Protein AF-A0A4R3XW93-F1 (afdb_monomer)

Structure (mmCIF, N/CA/C/O backbone):
data_AF-A0A4R3XW93-F1
#
_entry.id   AF-A0A4R3XW93-F1
#
loop_
_atom_site.group_PDB
_atom_site.id
_atom_site.type_symbol
_atom_site.label_atom_id
_atom_site.label_alt_id
_atom_site.label_comp_id
_atom_site.label_asym_id
_atom_site.label_entity_id
_atom_site.label_seq_id
_atom_site.pdbx_PDB_ins_code
_atom_site.Cartn_x
_atom_site.Cartn_y
_atom_site.Cartn_z
_atom_site.occupancy
_atom_site.B_iso_or_equiv
_atom_site.auth_seq_id
_atom_site.auth_comp_id
_atom_site.auth_asym_id
_atom_site.auth_atom_id
_atom_site.pdbx_PDB_model_num
ATOM 1 N N . MET A 1 1 ? 10.108 0.809 -18.407 1.00 70.88 1 MET A N 1
ATOM 2 C CA . MET A 1 1 ? 8.785 1.363 -18.782 1.00 70.88 1 MET A CA 1
ATOM 3 C C . MET A 1 1 ? 7.636 0.627 -18.096 1.00 70.88 1 MET A C 1
ATOM 5 O O . MET A 1 1 ? 7.015 1.240 -17.245 1.00 70.88 1 MET A O 1
ATOM 9 N N . VAL A 1 2 ? 7.362 -0.662 -18.368 1.00 86.00 2 VAL A N 1
ATOM 10 C CA . VAL A 1 2 ? 6.250 -1.381 -17.688 1.00 86.00 2 VAL A CA 1
ATOM 11 C C . VAL A 1 2 ? 6.511 -1.584 -16.188 1.0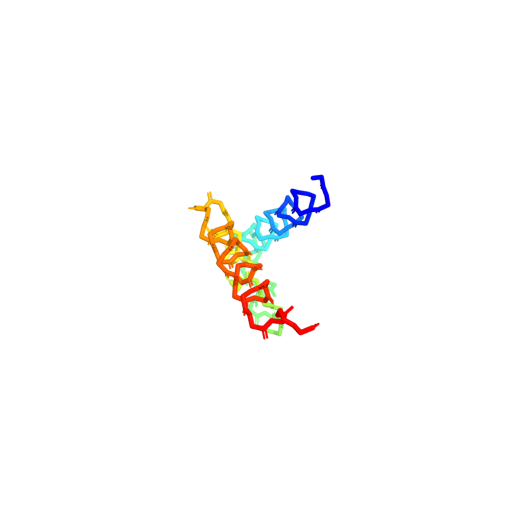0 86.00 2 VAL A C 1
ATOM 13 O O . VAL A 1 2 ? 5.637 -1.317 -15.374 1.00 86.00 2 VAL A O 1
ATOM 16 N N . GLN A 1 3 ? 7.725 -1.993 -15.805 1.00 81.44 3 GLN A N 1
ATOM 17 C CA . GLN A 1 3 ? 8.082 -2.190 -14.391 1.00 81.44 3 GLN A CA 1
ATOM 18 C C . GLN A 1 3 ? 8.004 -0.896 -13.580 1.00 81.44 3 GLN A C 1
ATOM 20 O O . GLN A 1 3 ? 7.448 -0.898 -12.489 1.00 81.44 3 GLN A O 1
ATOM 25 N N . ASP A 1 4 ? 8.509 0.209 -14.130 1.00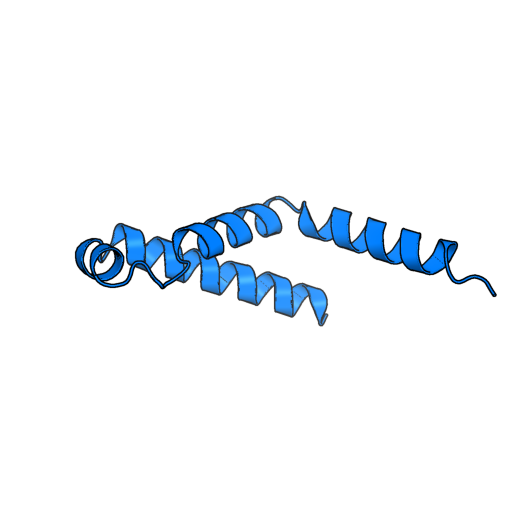 86.19 4 ASP A N 1
ATOM 26 C CA . ASP A 1 4 ? 8.471 1.513 -13.461 1.00 86.19 4 ASP A CA 1
ATOM 27 C C . ASP A 1 4 ? 7.024 1.982 -13.242 1.00 86.19 4 ASP A C 1
ATOM 29 O O . ASP A 1 4 ? 6.696 2.504 -12.180 1.00 86.19 4 ASP A O 1
ATOM 33 N N . ALA A 1 5 ? 6.131 1.726 -14.207 1.00 91.56 5 ALA A N 1
ATOM 34 C CA . ALA A 1 5 ? 4.705 2.018 -14.069 1.00 91.56 5 ALA A CA 1
ATOM 35 C C . ALA A 1 5 ? 4.035 1.163 -12.977 1.00 91.56 5 ALA A C 1
ATOM 37 O O . ALA A 1 5 ? 3.251 1.679 -12.182 1.00 91.56 5 ALA A O 1
ATOM 38 N N . VAL A 1 6 ? 4.370 -0.130 -12.892 1.00 91.00 6 VAL A N 1
ATOM 39 C CA . VAL A 1 6 ? 3.869 -1.016 -11.826 1.00 91.00 6 VAL A CA 1
ATOM 40 C C . VAL A 1 6 ? 4.372 -0.560 -10.455 1.00 91.00 6 VAL A C 1
ATOM 42 O O . VAL A 1 6 ? 3.580 -0.471 -9.519 1.00 91.00 6 VAL A O 1
ATOM 45 N N . ILE A 1 7 ? 5.658 -0.215 -10.339 1.00 90.75 7 ILE A N 1
ATOM 46 C CA . ILE A 1 7 ? 6.247 0.314 -9.101 1.00 90.75 7 ILE A CA 1
ATOM 47 C C . ILE A 1 7 ? 5.521 1.590 -8.673 1.00 90.75 7 ILE A C 1
ATOM 49 O O . ILE A 1 7 ? 5.111 1.700 -7.519 1.00 90.75 7 ILE A O 1
ATOM 53 N N . ARG A 1 8 ? 5.273 2.511 -9.609 1.00 92.94 8 ARG A N 1
ATOM 54 C CA . ARG A 1 8 ? 4.554 3.754 -9.319 1.00 92.94 8 ARG A CA 1
ATOM 55 C C . ARG A 1 8 ? 3.131 3.507 -8.813 1.00 92.94 8 ARG A C 1
ATOM 57 O O . ARG A 1 8 ? 2.681 4.197 -7.903 1.00 92.94 8 ARG A O 1
ATOM 64 N N . ASN A 1 9 ? 2.429 2.518 -9.361 1.00 95.38 9 ASN A N 1
ATOM 65 C CA . ASN A 1 9 ? 1.094 2.154 -8.882 1.00 95.38 9 ASN A CA 1
ATOM 66 C C . ASN A 1 9 ? 1.128 1.599 -7.452 1.00 95.38 9 ASN A C 1
ATOM 68 O O . ASN A 1 9 ? 0.270 1.956 -6.649 1.00 95.38 9 ASN A O 1
ATOM 72 N N . ILE A 1 10 ? 2.129 0.779 -7.114 1.00 95.06 10 ILE A N 1
ATOM 73 C CA . ILE A 1 10 ? 2.313 0.271 -5.744 1.00 95.06 10 ILE A CA 1
ATOM 74 C C . ILE A 1 10 ? 2.541 1.431 -4.772 1.00 95.06 10 ILE A C 1
ATOM 76 O O . ILE A 1 10 ? 1.945 1.451 -3.697 1.00 95.06 10 ILE A O 1
ATOM 80 N N . GLU A 1 11 ? 3.349 2.422 -5.157 1.00 94.69 11 GLU A N 1
ATOM 81 C CA . GLU A 1 11 ? 3.562 3.613 -4.334 1.00 94.69 11 GLU A CA 1
ATOM 82 C C . GLU A 1 11 ? 2.264 4.382 -4.078 1.00 94.69 11 GLU A C 1
ATOM 84 O O . GLU A 1 11 ? 1.977 4.729 -2.937 1.00 94.69 11 GLU A O 1
ATOM 89 N N . ILE A 1 12 ? 1.469 4.630 -5.124 1.00 96.88 12 ILE A N 1
ATOM 90 C CA . ILE A 1 12 ? 0.204 5.371 -5.011 1.00 96.88 12 ILE A CA 1
ATOM 91 C C . ILE A 1 12 ? -0.783 4.626 -4.108 1.00 96.88 12 ILE A C 1
ATOM 93 O O . ILE A 1 12 ? -1.381 5.235 -3.223 1.00 96.88 12 ILE A O 1
ATOM 97 N N . ILE A 1 13 ? -0.943 3.315 -4.309 1.00 97.31 13 ILE A N 1
ATOM 98 C CA . ILE A 1 13 ? -1.884 2.499 -3.533 1.00 97.31 13 ILE A CA 1
ATOM 99 C C . ILE A 1 13 ? -1.461 2.429 -2.065 1.00 97.31 13 ILE A C 1
ATOM 101 O O . ILE A 1 13 ? -2.303 2.587 -1.180 1.00 97.31 13 ILE A O 1
ATOM 105 N N . GLY A 1 14 ? -0.173 2.214 -1.786 1.00 97.31 14 GLY A N 1
ATOM 106 C CA . GLY A 1 14 ? 0.304 2.143 -0.407 1.00 97.31 14 GLY A CA 1
ATOM 107 C C . GLY A 1 14 ? 0.213 3.483 0.320 1.00 97.31 14 GLY A C 1
ATOM 108 O O . GLY A 1 14 ? -0.153 3.508 1.490 1.00 97.31 14 GLY A O 1
ATOM 109 N N . GLU A 1 15 ? 0.456 4.599 -0.370 1.00 98.06 15 GLU A N 1
ATOM 110 C CA . GLU A 1 15 ? 0.264 5.936 0.203 1.00 98.06 15 GLU A CA 1
ATOM 111 C C . GLU A 1 15 ? -1.216 6.230 0.486 1.00 98.06 15 GLU A C 1
ATOM 113 O O . GLU A 1 15 ? -1.563 6.759 1.541 1.00 98.06 15 GLU A O 1
ATOM 118 N N . ALA A 1 16 ? -2.113 5.864 -0.433 1.00 97.88 16 ALA A N 1
ATOM 119 C CA . ALA A 1 16 ? -3.551 5.993 -0.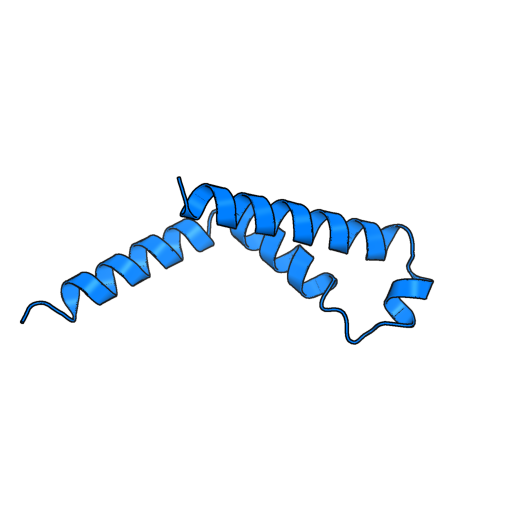215 1.00 97.88 16 ALA A CA 1
ATOM 120 C C . ALA A 1 16 ? -4.020 5.137 0.972 1.00 97.88 16 ALA A C 1
ATOM 122 O O . ALA A 1 16 ? -4.802 5.609 1.789 1.00 97.88 16 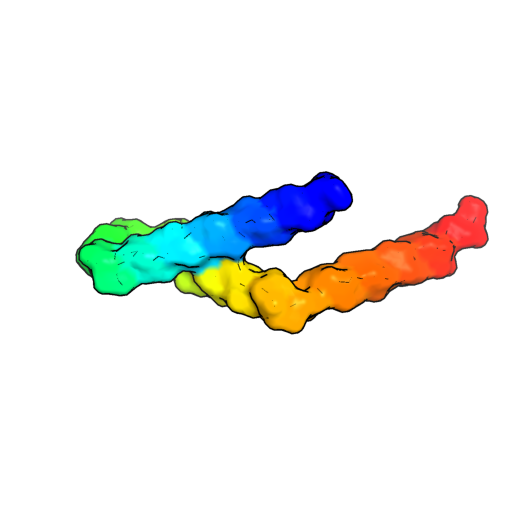ALA A O 1
ATOM 123 N N . SER A 1 17 ? -3.492 3.917 1.098 1.00 97.75 17 SER A N 1
ATOM 124 C CA . SER A 1 17 ? -3.808 3.009 2.207 1.00 97.75 17 SER A CA 1
ATOM 125 C C . SER A 1 17 ? -3.397 3.595 3.557 1.00 97.75 17 SER A C 1
ATOM 127 O O . SER A 1 17 ? -4.200 3.606 4.483 1.00 97.75 17 SER A O 1
ATOM 129 N N . HIS A 1 18 ? -2.196 4.173 3.642 1.00 97.31 18 HIS A N 1
ATOM 130 C CA . HIS A 1 18 ? -1.734 4.846 4.855 1.00 97.31 18 HIS A CA 1
ATOM 131 C C . HIS A 1 18 ? -2.600 6.056 5.222 1.00 97.31 18 HIS A C 1
ATOM 133 O O . HIS A 1 18 ? -2.960 6.236 6.380 1.00 97.31 18 HIS A O 1
ATOM 139 N N . ASN A 1 19 ? -3.003 6.855 4.227 1.00 97.81 19 ASN A N 1
ATOM 140 C CA . ASN A 1 19 ? -3.905 7.982 4.460 1.00 97.81 19 ASN A CA 1
ATOM 141 C C . ASN A 1 19 ? -5.284 7.539 4.968 1.00 97.81 19 ASN A C 1
ATOM 143 O O . ASN A 1 19 ? -5.910 8.292 5.711 1.00 97.81 19 ASN A O 1
ATOM 147 N N . ILE A 1 20 ? -5.770 6.359 4.569 1.00 97.12 20 ILE A N 1
ATOM 148 C CA . ILE A 1 20 ? -7.015 5.798 5.108 1.00 97.12 20 ILE A CA 1
ATOM 149 C C . ILE A 1 20 ? -6.831 5.453 6.588 1.00 97.12 20 ILE A C 1
ATOM 151 O O . ILE A 1 20 ? -7.642 5.889 7.399 1.00 97.12 20 ILE A O 1
ATOM 155 N N . GLU A 1 21 ? -5.745 4.764 6.947 1.00 96.12 21 GLU A N 1
ATOM 156 C CA . GLU A 1 21 ? -5.448 4.413 8.343 1.00 96.12 21 GLU A CA 1
ATOM 157 C C . GLU A 1 21 ? -5.271 5.653 9.237 1.00 96.12 21 GLU A C 1
ATOM 159 O O . GLU A 1 21 ? -5.795 5.683 10.347 1.00 96.12 21 GLU A O 1
ATOM 164 N N . GLU A 1 22 ? -4.586 6.699 8.759 1.00 96.81 22 GLU A N 1
ATOM 165 C CA . GLU A 1 22 ? -4.356 7.918 9.549 1.00 96.81 22 GLU A CA 1
ATOM 166 C C . GLU A 1 22 ? -5.597 8.808 9.685 1.00 96.81 22 GLU A C 1
ATOM 168 O O . GLU A 1 22 ? -5.801 9.433 10.725 1.00 96.81 22 GLU A O 1
ATOM 173 N N . ARG A 1 23 ? -6.399 8.933 8.621 1.00 97.88 23 ARG A N 1
ATOM 174 C CA . ARG A 1 23 ? -7.496 9.917 8.567 1.00 97.88 23 ARG A CA 1
ATOM 175 C C . ARG A 1 23 ? -8.860 9.322 8.884 1.00 97.88 23 ARG A C 1
ATOM 177 O O . ARG A 1 23 ? -9.766 10.076 9.228 1.00 97.88 23 ARG A O 1
ATOM 184 N N . PHE A 1 24 ? -9.011 8.010 8.731 1.00 96.94 24 PHE A N 1
ATOM 185 C CA . PHE A 1 24 ? -10.262 7.278 8.923 1.00 96.94 24 PHE A CA 1
ATOM 186 C C . PHE A 1 24 ? -10.009 5.984 9.723 1.00 96.94 24 PHE A C 1
ATOM 188 O O . PHE A 1 24 ? -10.206 4.875 9.204 1.00 96.94 24 PHE A O 1
ATOM 195 N N . PRO A 1 25 ? -9.557 6.091 10.985 1.00 94.75 25 PRO A N 1
ATOM 196 C CA . PRO A 1 25 ? -9.249 4.923 11.806 1.00 94.75 25 PRO A CA 1
ATOM 197 C C . PRO A 1 25 ? -10.480 4.038 12.037 1.00 94.75 25 PRO A C 1
ATOM 199 O O . PRO A 1 25 ? -10.373 2.819 11.946 1.00 94.75 25 PRO A O 1
ATOM 202 N N . GLU A 1 26 ? -11.671 4.619 12.210 1.00 96.69 26 GLU A N 1
ATOM 203 C CA . GLU A 1 26 ? -12.907 3.855 12.423 1.00 96.69 26 GLU A CA 1
ATOM 204 C C . GLU A 1 26 ? -13.286 3.017 11.194 1.00 96.69 26 GLU A C 1
ATOM 206 O O . GLU A 1 26 ? -13.766 1.894 11.327 1.00 96.69 26 GLU A O 1
ATOM 211 N N . PHE A 1 27 ? -13.040 3.535 9.985 1.00 96.25 27 PHE A N 1
ATOM 212 C CA . PHE A 1 27 ? -13.238 2.776 8.746 1.00 96.25 27 PHE A CA 1
ATOM 213 C C . PHE A 1 27 ? -12.264 1.598 8.667 1.00 96.25 27 PHE A C 1
ATOM 215 O O . PHE A 1 27 ? -12.646 0.495 8.286 1.00 96.25 27 PHE A O 1
ATOM 222 N N . SER A 1 28 ? -11.011 1.821 9.062 1.00 95.06 28 SER A N 1
ATOM 223 C CA . SER A 1 28 ? -9.976 0.785 9.051 1.00 95.06 28 SER A CA 1
ATOM 224 C C . SER A 1 28 ? -10.285 -0.334 10.051 1.00 95.06 28 SER A C 1
ATOM 226 O O . SER A 1 28 ? -10.107 -1.507 9.734 1.00 95.06 28 SER A O 1
ATOM 228 N N . GLU A 1 29 ? -10.820 0.007 11.226 1.00 94.81 29 GLU A N 1
ATOM 229 C CA . GLU A 1 29 ? -11.281 -0.969 12.224 1.00 94.81 29 GLU A CA 1
ATOM 230 C C . GLU A 1 29 ? -12.508 -1.765 11.759 1.00 94.81 29 GLU A C 1
ATOM 232 O O . GLU A 1 29 ? -12.629 -2.951 12.066 1.00 94.81 29 GLU A O 1
ATOM 237 N N . GLN A 1 30 ? -13.415 -1.129 11.012 1.00 97.75 30 GLN A N 1
ATOM 238 C CA . GLN A 1 30 ? -14.607 -1.777 10.455 1.00 97.75 30 GLN A CA 1
ATOM 239 C C . GLN A 1 30 ? -14.300 -2.688 9.263 1.00 97.75 30 GLN A C 1
ATOM 241 O O . GLN A 1 30 ? -15.083 -3.599 8.993 1.00 97.75 30 GLN A O 1
ATOM 246 N N . HIS A 1 31 ? -13.174 -2.462 8.583 1.00 96.00 31 HIS A N 1
ATOM 247 C CA . HIS A 1 31 ? -12.767 -3.183 7.378 1.00 96.00 31 H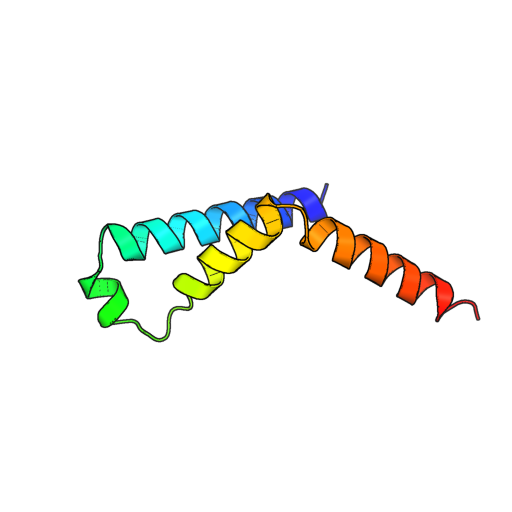IS A CA 1
ATOM 248 C C . HIS A 1 31 ? -11.394 -3.871 7.517 1.00 96.00 31 HIS A C 1
ATOM 250 O O . HIS A 1 31 ? -10.482 -3.599 6.727 1.00 96.00 31 HIS A O 1
ATOM 256 N N . PRO A 1 32 ? -11.214 -4.792 8.488 1.00 94.25 32 PRO A N 1
ATOM 257 C CA . PRO A 1 32 ? -9.942 -5.485 8.708 1.00 94.25 32 PRO A CA 1
ATOM 258 C C . PRO A 1 32 ? -9.548 -6.425 7.555 1.00 94.25 32 PRO A C 1
ATOM 260 O O . PRO A 1 32 ? -8.406 -6.876 7.482 1.00 94.25 32 PRO A O 1
ATOM 263 N N . GLU A 1 33 ? -10.476 -6.746 6.650 1.00 96.94 33 GLU A N 1
ATOM 264 C CA . GLU A 1 33 ? 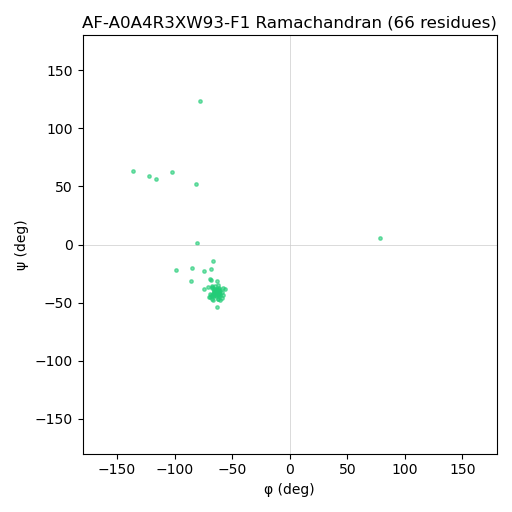-10.212 -7.489 5.419 1.00 96.94 33 GLU A CA 1
ATOM 265 C C . GLU A 1 33 ? -9.376 -6.701 4.403 1.00 96.94 33 GLU A C 1
ATOM 267 O O . GLU A 1 33 ? -8.764 -7.300 3.514 1.00 96.94 33 GLU A O 1
ATOM 272 N N . LEU A 1 34 ? -9.348 -5.368 4.510 1.00 95.06 34 LEU A N 1
ATOM 273 C CA . LEU A 1 34 ? -8.555 -4.529 3.625 1.00 95.06 34 LEU A CA 1
ATOM 274 C C . LEU A 1 34 ? -7.082 -4.567 4.059 1.00 95.06 34 LEU A C 1
ATOM 276 O O . LEU A 1 34 ? -6.752 -4.202 5.186 1.00 95.06 34 LEU A O 1
ATOM 280 N N . PRO A 1 35 ? -6.149 -4.942 3.168 1.00 95.81 35 PRO A N 1
ATOM 281 C CA . PRO A 1 35 ? -4.738 -5.088 3.515 1.00 95.81 35 PRO A CA 1
ATOM 282 C C . PRO A 1 35 ? -4.002 -3.734 3.514 1.00 95.81 35 PRO A C 1
ATOM 284 O O . PRO A 1 35 ? -2.973 -3.590 2.852 1.00 95.81 35 PRO A O 1
ATOM 287 N N . LEU A 1 36 ? -4.517 -2.730 4.230 1.00 96.31 36 LEU A N 1
ATOM 288 C CA . LEU A 1 36 ? -4.015 -1.349 4.197 1.00 96.31 36 LEU A CA 1
ATOM 289 C C . LEU A 1 36 ? -2.570 -1.249 4.709 1.00 96.31 36 LEU A C 1
ATOM 291 O O . LEU A 1 36 ? -1.679 -0.825 3.965 1.00 96.31 36 LEU A O 1
ATOM 295 N N . ALA A 1 37 ? -2.310 -1.762 5.915 1.00 94.62 37 ALA A N 1
ATOM 296 C CA . ALA A 1 37 ? -0.968 -1.830 6.489 1.00 94.62 37 ALA A CA 1
ATOM 297 C C . ALA A 1 37 ? 0.023 -2.589 5.589 1.00 94.62 37 ALA A C 1
ATOM 299 O O . ALA A 1 37 ? 1.186 -2.201 5.458 1.00 94.62 37 ALA A O 1
ATOM 300 N N . PHE A 1 38 ? -0.422 -3.670 4.940 1.00 94.69 38 PHE A N 1
ATOM 301 C CA . PHE A 1 38 ? 0.415 -4.434 4.014 1.00 94.69 38 PHE A CA 1
ATOM 302 C C . PHE A 1 38 ? 0.725 -3.635 2.741 1.00 94.69 38 PHE A C 1
ATOM 304 O O . PHE A 1 38 ? 1.876 -3.592 2.307 1.00 94.69 38 PHE A O 1
ATOM 311 N N . ALA A 1 39 ? -0.267 -2.956 2.161 1.00 95.81 39 ALA A N 1
ATOM 312 C CA . ALA A 1 39 ? -0.071 -2.097 0.999 1.00 95.81 39 ALA A CA 1
ATOM 313 C C . ALA A 1 39 ? 0.907 -0.949 1.304 1.00 95.81 39 ALA A C 1
ATOM 315 O O . ALA A 1 39 ? 1.792 -0.660 0.492 1.00 95.81 39 ALA A O 1
ATOM 316 N N . TYR A 1 40 ? 0.822 -0.348 2.494 1.00 96.19 40 TYR A N 1
ATOM 317 C CA . TYR A 1 40 ? 1.778 0.668 2.931 1.00 96.19 40 TYR A CA 1
ATOM 318 C C . TYR A 1 40 ? 3.201 0.108 3.099 1.00 96.19 40 TYR A C 1
ATOM 320 O O . TYR A 1 40 ? 4.173 0.694 2.611 1.00 96.19 40 TYR A O 1
ATOM 328 N N . GLN A 1 41 ? 3.345 -1.075 3.702 1.00 93.69 41 GLN A N 1
ATOM 329 C CA . GLN A 1 41 ? 4.641 -1.759 3.806 1.00 93.69 41 GLN A CA 1
ATOM 330 C C . GLN A 1 41 ? 5.234 -2.087 2.430 1.00 93.69 41 GLN A C 1
ATOM 332 O O . GLN A 1 41 ? 6.429 -1.885 2.208 1.00 93.69 41 GLN A O 1
ATOM 337 N N . MET A 1 42 ? 4.406 -2.523 1.479 1.00 92.75 42 MET A N 1
ATOM 338 C CA . MET A 1 42 ? 4.820 -2.774 0.098 1.00 92.75 42 MET A CA 1
ATOM 339 C C . MET A 1 42 ? 5.312 -1.499 -0.592 1.00 92.75 42 MET A C 1
ATOM 341 O O . MET A 1 42 ? 6.350 -1.532 -1.258 1.00 92.75 42 MET A O 1
ATOM 345 N N . ARG A 1 43 ? 4.635 -0.362 -0.378 1.00 94.81 43 ARG A N 1
ATOM 346 C CA . ARG A 1 43 ? 5.111 0.960 -0.818 1.00 94.81 43 ARG A CA 1
ATOM 347 C C . ARG A 1 43 ? 6.479 1.291 -0.223 1.00 94.81 43 ARG A C 1
ATOM 349 O O . ARG A 1 43 ? 7.369 1.735 -0.945 1.00 94.81 43 ARG A O 1
ATOM 356 N N . ASN A 1 44 ? 6.696 1.031 1.064 1.00 91.00 44 ASN A N 1
ATOM 357 C CA . ASN A 1 44 ? 8.001 1.258 1.687 1.00 91.00 44 ASN A CA 1
ATOM 358 C C . ASN A 1 44 ? 9.081 0.339 1.094 1.00 91.00 44 ASN A C 1
ATOM 360 O O . ASN A 1 44 ? 10.193 0.795 0.831 1.00 91.00 44 ASN A O 1
ATOM 364 N N . ALA A 1 45 ? 8.764 -0.921 0.797 1.00 89.12 45 ALA A N 1
ATOM 365 C CA . ALA A 1 45 ? 9.704 -1.853 0.181 1.00 89.12 45 ALA A CA 1
ATOM 366 C C . ALA A 1 45 ? 10.124 -1.442 -1.246 1.00 89.12 45 ALA A C 1
ATOM 368 O O . ALA A 1 45 ? 11.305 -1.568 -1.591 1.00 89.12 45 ALA A O 1
ATOM 369 N N . VAL A 1 46 ? 9.196 -0.932 -2.076 1.00 88.44 46 VAL A N 1
ATOM 370 C CA . VAL A 1 46 ? 9.545 -0.412 -3.416 1.00 88.44 46 VAL A CA 1
ATOM 371 C C . VAL A 1 46 ? 10.358 0.877 -3.336 1.00 88.44 46 VAL A C 1
ATOM 373 O O . VAL A 1 46 ? 11.356 0.986 -4.048 1.00 88.44 46 VAL A O 1
ATOM 376 N N . ALA A 1 47 ? 9.989 1.810 -2.451 1.00 84.62 47 ALA A N 1
ATOM 377 C CA . ALA A 1 47 ? 10.642 3.114 -2.330 1.00 84.62 47 ALA A CA 1
ATOM 378 C C . ALA A 1 47 ? 12.119 2.990 -1.918 1.00 84.62 47 ALA A C 1
ATOM 380 O O . ALA A 1 47 ? 12.973 3.725 -2.408 1.00 84.62 47 ALA A 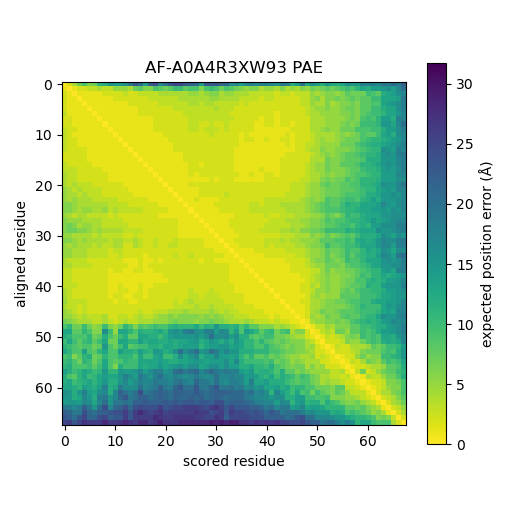O 1
ATOM 381 N N . HIS A 1 48 ? 12.444 2.002 -1.078 1.00 84.88 48 HIS A N 1
ATOM 382 C CA . HIS A 1 48 ? 13.823 1.702 -0.677 1.00 84.88 48 HIS A CA 1
ATOM 383 C C . HIS A 1 48 ? 14.602 0.867 -1.714 1.00 84.88 48 HIS A C 1
ATOM 385 O O . HIS A 1 48 ? 15.762 0.524 -1.497 1.00 84.88 48 HIS A O 1
ATOM 391 N N . GLY A 1 49 ? 13.999 0.527 -2.858 1.00 75.12 49 GLY A N 1
ATOM 392 C CA . GLY A 1 49 ? 14.681 -0.138 -3.971 1.00 75.12 49 GLY A CA 1
ATOM 393 C C . GLY A 1 49 ? 14.910 -1.646 -3.806 1.00 75.12 49 GLY A C 1
ATOM 394 O O . GLY A 1 49 ? 15.517 -2.258 -4.691 1.00 75.12 49 GLY A O 1
ATOM 395 N N . TYR A 1 50 ? 14.395 -2.276 -2.742 1.00 68.81 50 TYR A N 1
ATOM 396 C CA . TYR A 1 50 ? 14.550 -3.720 -2.500 1.00 68.81 50 TYR A CA 1
ATOM 397 C C . TYR A 1 50 ? 13.980 -4.564 -3.645 1.00 68.81 50 TYR A C 1
ATOM 399 O O . TYR A 1 50 ? 14.606 -5.523 -4.104 1.00 68.81 50 TYR A O 1
ATOM 407 N N . LEU A 1 51 ? 12.825 -4.162 -4.176 1.00 67.38 51 LEU A N 1
ATOM 408 C CA . LEU A 1 51 ? 12.151 -4.892 -5.251 1.00 67.38 51 LEU A CA 1
ATOM 409 C C . LEU A 1 51 ? 12.911 -4.848 -6.582 1.00 67.38 51 LEU A C 1
ATOM 411 O O . LEU A 1 51 ? 12.902 -5.829 -7.323 1.00 67.38 51 LEU A O 1
ATOM 415 N N . LYS A 1 52 ? 13.659 -3.774 -6.857 1.00 68.69 52 LYS A N 1
ATOM 416 C CA . LYS A 1 52 ? 14.520 -3.693 -8.047 1.00 68.69 52 LYS A CA 1
ATOM 417 C C . LYS A 1 52 ? 15.641 -4.732 -7.998 1.00 68.69 52 LYS A C 1
ATOM 419 O O . LYS A 1 52 ? 15.982 -5.331 -9.018 1.00 68.69 52 LYS A O 1
ATOM 424 N N . TRP A 1 53 ? 16.204 -4.960 -6.813 1.00 64.69 53 TRP A N 1
ATOM 425 C CA . TRP A 1 53 ? 17.252 -5.956 -6.606 1.00 64.69 53 TRP A CA 1
ATOM 426 C C . TRP A 1 53 ? 16.713 -7.381 -6.728 1.00 64.69 53 TRP A C 1
ATOM 428 O O . TRP A 1 53 ? 17.305 -8.193 -7.437 1.00 64.69 53 TRP A O 1
ATOM 438 N N . ILE A 1 54 ? 15.558 -7.658 -6.114 1.00 68.81 54 ILE A N 1
ATOM 439 C CA . ILE A 1 54 ? 14.880 -8.960 -6.203 1.00 68.81 54 ILE A CA 1
ATOM 440 C C . ILE A 1 54 ? 14.519 -9.285 -7.653 1.00 68.81 54 ILE A C 1
ATOM 442 O O . ILE A 1 54 ? 14.789 -10.394 -8.104 1.00 68.81 54 ILE A O 1
ATOM 446 N N . TRP A 1 55 ? 13.991 -8.323 -8.415 1.00 66.69 55 TRP A N 1
ATOM 447 C CA . TRP A 1 55 ? 13.656 -8.544 -9.823 1.00 66.69 55 TRP A CA 1
ATOM 448 C C . TRP A 1 55 ? 14.894 -8.810 -10.687 1.00 66.69 55 TRP A C 1
ATOM 450 O O . TRP A 1 55 ? 14.892 -9.657 -11.580 1.00 66.69 55 TRP A O 1
ATOM 460 N N . LYS A 1 56 ? 15.990 -8.095 -10.417 1.00 72.75 56 LYS A N 1
ATOM 461 C CA . LYS A 1 56 ? 17.257 -8.309 -11.122 1.00 72.75 56 LYS A CA 1
ATOM 462 C C . LYS A 1 56 ? 17.866 -9.672 -10.787 1.00 72.75 56 LYS A C 1
ATOM 464 O O . LYS A 1 56 ? 18.435 -10.316 -11.668 1.00 72.75 56 LYS A O 1
ATOM 469 N N . LEU A 1 57 ? 17.749 -10.108 -9.534 1.00 72.44 57 LEU A N 1
ATOM 470 C CA . LEU A 1 57 ? 18.211 -11.418 -9.091 1.00 72.44 57 LEU A CA 1
ATOM 471 C C . LEU A 1 57 ? 17.347 -12.537 -9.681 1.00 72.44 57 LEU A C 1
ATOM 473 O O . LEU A 1 57 ? 17.903 -13.490 -10.215 1.00 72.44 57 LEU A O 1
ATOM 477 N N . SER A 1 58 ? 16.018 -12.404 -9.659 1.00 73.50 58 SER A N 1
ATOM 478 C CA . SER A 1 58 ? 15.110 -13.402 -10.229 1.00 73.50 58 SER A CA 1
ATOM 479 C C . SER A 1 58 ? 15.336 -13.555 -11.731 1.00 73.50 58 SER A C 1
ATOM 481 O O . SER A 1 58 ? 15.547 -14.670 -12.191 1.00 73.50 58 SER A O 1
ATOM 483 N N . GLY A 1 59 ? 15.433 -12.456 -12.488 1.00 72.81 59 GLY A N 1
ATOM 484 C CA . GLY A 1 59 ? 15.758 -12.504 -13.917 1.00 72.81 59 GLY A CA 1
ATOM 485 C C . GLY A 1 59 ? 17.093 -13.199 -14.216 1.00 72.81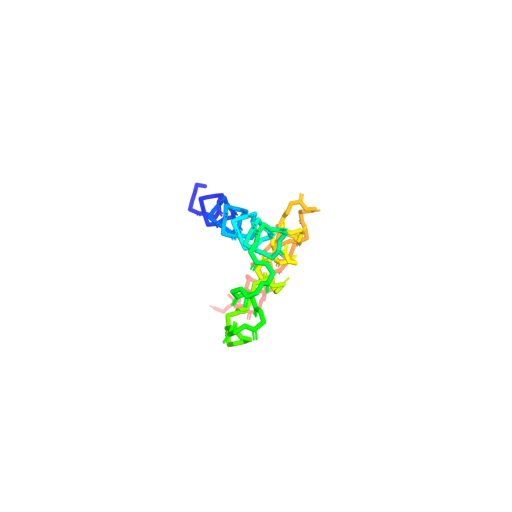 59 GLY A C 1
ATOM 486 O O . GLY A 1 59 ? 17.188 -13.956 -15.178 1.00 72.81 59 GLY A O 1
ATOM 487 N N . ARG A 1 60 ? 18.109 -13.007 -13.362 1.00 65.62 60 ARG A N 1
ATOM 488 C CA . ARG A 1 60 ? 19.408 -13.692 -13.473 1.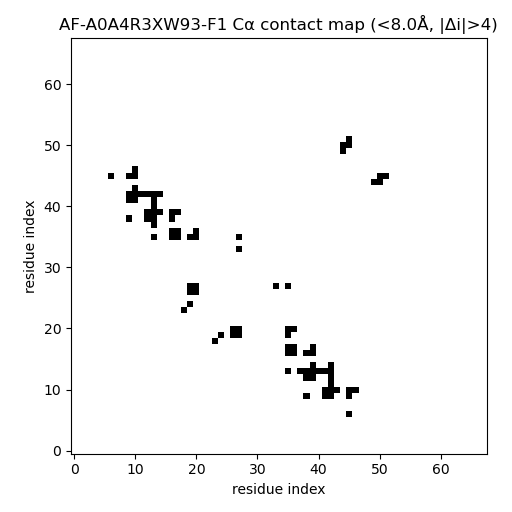00 65.62 60 ARG A CA 1
ATOM 489 C C . ARG A 1 60 ? 19.321 -15.182 -13.129 1.00 65.62 60 ARG A C 1
ATOM 491 O O . ARG A 1 60 ? 20.006 -15.987 -13.758 1.00 65.62 60 ARG A O 1
ATOM 498 N N . LEU A 1 61 ? 18.499 -15.553 -12.150 1.00 64.12 61 LEU A N 1
ATOM 499 C CA . LEU A 1 61 ? 18.257 -16.952 -11.794 1.00 64.12 61 LEU A CA 1
ATOM 500 C C . LEU A 1 61 ? 17.510 -17.662 -12.930 1.00 64.12 61 LEU A C 1
ATOM 502 O O . LEU A 1 61 ? 17.972 -18.695 -13.396 1.00 64.12 61 LEU A O 1
ATOM 506 N N . PHE A 1 62 ? 16.453 -17.059 -13.478 1.00 59.62 62 PHE A N 1
ATOM 507 C CA . PHE A 1 62 ? 15.740 -17.614 -14.631 1.00 59.62 62 PHE A CA 1
ATOM 508 C C . PHE A 1 62 ? 16.624 -17.716 -15.886 1.00 59.62 62 PHE A C 1
ATOM 510 O O . PHE A 1 62 ? 16.567 -18.733 -16.568 1.00 59.62 62 PHE A O 1
ATOM 517 N N . SER A 1 63 ? 17.500 -16.742 -16.172 1.00 60.41 63 SER A N 1
ATOM 518 C CA . SER A 1 63 ? 18.408 -16.848 -17.328 1.00 60.41 63 SER A CA 1
ATOM 519 C C . SER A 1 63 ? 19.491 -17.916 -17.159 1.00 60.41 63 SER A C 1
ATOM 521 O O . SER A 1 63 ? 19.972 -18.448 -18.149 1.00 60.41 63 SER A O 1
ATOM 523 N N . THR A 1 64 ? 19.914 -18.198 -15.923 1.00 59.12 64 THR A N 1
ATOM 524 C CA . THR A 1 64 ? 20.974 -19.180 -15.630 1.00 59.12 64 THR A CA 1
ATOM 525 C C . THR A 1 64 ? 20.419 -20.602 -15.523 1.00 59.12 64 THR A C 1
ATOM 527 O O . THR A 1 64 ? 21.103 -21.557 -15.872 1.00 59.12 64 THR A O 1
ATOM 530 N N . THR A 1 65 ? 19.177 -20.757 -15.060 1.00 59.00 65 THR A N 1
ATOM 531 C CA . THR A 1 65 ? 18.531 -22.067 -14.880 1.00 59.00 65 THR A CA 1
ATOM 532 C C . THR A 1 65 ? 17.870 -22.592 -16.164 1.00 59.00 65 THR A C 1
ATOM 534 O O . THR A 1 65 ? 17.689 -23.798 -16.287 1.00 59.00 65 THR A O 1
ATOM 537 N N . TYR A 1 66 ? 17.575 -21.729 -17.145 1.00 55.16 66 TYR A N 1
ATOM 538 C CA . TYR A 1 66 ? 17.001 -22.102 -18.447 1.00 55.16 66 TYR A CA 1
ATOM 539 C C . TYR A 1 66 ? 17.963 -21.788 -19.613 1.00 55.16 66 TYR A C 1
ATOM 541 O O . TYR A 1 66 ? 17.616 -21.050 -20.532 1.00 55.16 66 TYR A O 1
ATOM 549 N N . GLN A 1 67 ? 19.189 -22.323 -19.568 1.00 54.41 67 GLN A N 1
ATOM 550 C CA . GLN A 1 67 ? 20.093 -22.399 -20.732 1.00 54.41 67 GLN A CA 1
ATOM 551 C C . GLN A 1 67 ? 20.113 -23.819 -21.326 1.00 54.41 67 GLN A C 1
ATOM 553 O O . GLN A 1 67 ? 21.152 -24.479 -21.331 1.00 54.41 67 GLN A O 1
ATOM 558 N N . VAL A 1 68 ? 18.960 -24.289 -21.809 1.00 50.41 68 VAL A N 1
ATOM 559 C CA . VAL A 1 68 ? 18.840 -25.465 -22.694 1.00 50.41 68 VAL A CA 1
ATOM 560 C C . VAL A 1 68 ? 18.198 -25.043 -24.000 1.00 50.41 68 VAL A C 1
ATOM 562 O O . VAL A 1 68 ? 17.230 -24.253 -23.929 1.00 50.41 68 VAL A O 1
#

Secondary structure (DSSP, 8-state):
-HHHHHHHHHHHHHHHHHHHHHH-HHHHHH-TTS-HHHHHHHHHHHHTTHHHHHHHHHHHHHHHH---

Nearest PDB structures (foldseek):
  5zhy-assembly2_E  TM=3.643E-01  e=9.795E+00  Human coronavirus 229E

Sequence (68 aa):
MVQDAVIRNIEIIGEASHNIEERFPEFSEQHPELPLAFAYQMRNAVAHGYLKWIWKLSGRLFSTTYQV

Mean predicted aligned error: 7.05 Å

Radius of gyration: 16.06 Å; Cα contacts (8 Å, |Δi|>4): 45; chains: 1; bounding box: 36×35×35 Å

InterPro domains:
  IPR008201 Ribonuclease HepT-like [PF01934] (2-52)

Foldseek 3Di:
DVVVVVLVVLLVLLVVLVCCCVVPVVVCVVCVVDCNVVSVVSNVCSVVPVVVVVVVVVVVVVVVVPPD

Organism: NCBI:txid1706046

pLDDT: mean 85.16, std 14.23, range [50.41, 98.06]

Solvent-accessible surface area (backbone atoms only — not comparable to full-atom values): 3783 Å² total; per-residue (Å²): 108,72,66,57,54,52,52,51,49,42,39,53,52,6,52,53,28,46,51,40,50,74,75,35,48,70,58,44,70,75,39,72,86,57,64,32,72,56,36,29,50,51,21,53,42,51,74,73,45,53,53,60,53,52,52,54,50,49,55,51,50,55,59,67,75,63,79,123